Protein AF-V2TLH3-F1 (afdb_monomer_lite)

pLDDT: mean 81.31, std 13.63, range [48.06, 93.81]

Foldseek 3Di:
DADPPPRDDDDDPDLPPQDWDADPPPRFIKGWDWPCDDDPRDIDIDIDGDDPPDD

Sequence (55 aa):
MICPNCEHGVTIEDYEDIEPFQCSSCNEWLVLDVDEGTYFGATHTTLRIFDIDYD

Secondary structure (DSSP, 8-state):
-B-TTT--B---S-SS--S-EE-TTT--EEEEEEE---STT--EEEEEE------

Structure (mmCIF, N/CA/C/O backbone):
data_AF-V2TLH3-F1
#
_entry.id   AF-V2TLH3-F1
#
loop_
_atom_site.group_PDB
_atom_site.id
_atom_site.type_symbol
_atom_site.label_atom_id
_atom_site.label_alt_id
_atom_site.label_comp_id
_atom_site.label_asym_id
_atom_site.label_entity_id
_atom_site.label_seq_id
_atom_site.pdbx_PDB_ins_code
_atom_site.Cartn_x
_atom_site.Cartn_y
_atom_site.Cartn_z
_atom_site.occupancy
_atom_site.B_iso_or_equiv
_atom_site.auth_seq_id
_atom_site.auth_comp_id
_atom_site.auth_asym_id
_atom_site.auth_atom_id
_atom_site.pdbx_PDB_model_num
ATOM 1 N N . MET A 1 1 ? 3.979 6.549 0.317 1.00 85.69 1 MET A N 1
ATOM 2 C CA . MET A 1 1 ? 2.686 6.571 -0.409 1.00 85.69 1 MET A CA 1
ATOM 3 C C . MET A 1 1 ? 1.614 7.203 0.472 1.00 85.69 1 MET A C 1
ATOM 5 O O . MET A 1 1 ? 1.933 7.600 1.587 1.00 85.69 1 MET A O 1
ATOM 9 N N . ILE A 1 2 ? 0.382 7.357 -0.016 1.00 91.12 2 ILE A N 1
ATOM 10 C CA . ILE A 1 2 ? -0.736 7.937 0.746 1.00 91.12 2 ILE A CA 1
ATOM 11 C C . ILE A 1 2 ? -1.831 6.879 0.873 1.00 91.12 2 ILE A C 1
ATOM 13 O O . ILE A 1 2 ? -2.164 6.228 -0.114 1.00 91.12 2 ILE A O 1
ATOM 17 N N . CYS A 1 3 ? -2.370 6.696 2.079 1.00 91.50 3 CYS A N 1
ATOM 18 C CA . CYS A 1 3 ? -3.507 5.808 2.298 1.00 91.50 3 CYS A CA 1
ATOM 19 C C . CYS A 1 3 ? -4.751 6.365 1.579 1.00 91.50 3 CYS A C 1
ATOM 21 O O . CYS A 1 3 ? -5.136 7.501 1.862 1.00 91.50 3 CYS A O 1
ATOM 23 N N . PRO A 1 4 ? -5.422 5.588 0.709 1.00 92.12 4 PRO A N 1
ATOM 24 C CA . PRO A 1 4 ? -6.605 6.054 -0.018 1.00 92.12 4 PRO A CA 1
ATOM 25 C C . PRO A 1 4 ? -7.844 6.262 0.870 1.00 92.12 4 PRO A C 1
ATOM 27 O O . PRO A 1 4 ? -8.783 6.918 0.435 1.00 92.12 4 PRO A O 1
ATOM 30 N N . ASN A 1 5 ? -7.861 5.723 2.096 1.00 93.19 5 ASN A N 1
ATOM 31 C CA . ASN A 1 5 ? -8.993 5.859 3.019 1.00 93.19 5 ASN A CA 1
ATOM 32 C C . ASN A 1 5 ? -8.886 7.115 3.910 1.00 93.19 5 ASN A C 1
ATOM 34 O O . ASN A 1 5 ? -9.852 7.853 4.072 1.00 93.19 5 ASN A O 1
ATOM 38 N N 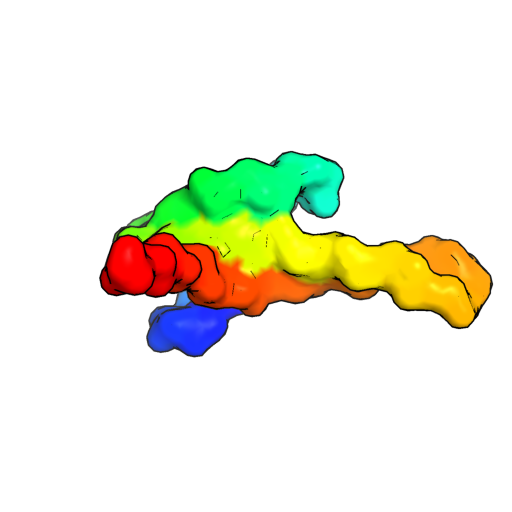. CYS A 1 6 ? -7.711 7.381 4.490 1.00 93.81 6 CYS A N 1
ATOM 39 C CA . CYS A 1 6 ? -7.534 8.455 5.480 1.00 93.81 6 CYS A CA 1
ATOM 40 C C . CYS A 1 6 ? -6.580 9.577 5.050 1.00 93.81 6 CYS A C 1
ATOM 42 O O . CYS A 1 6 ? -6.290 10.462 5.852 1.00 93.81 6 CYS A O 1
ATOM 44 N N . GLU A 1 7 ? -6.047 9.513 3.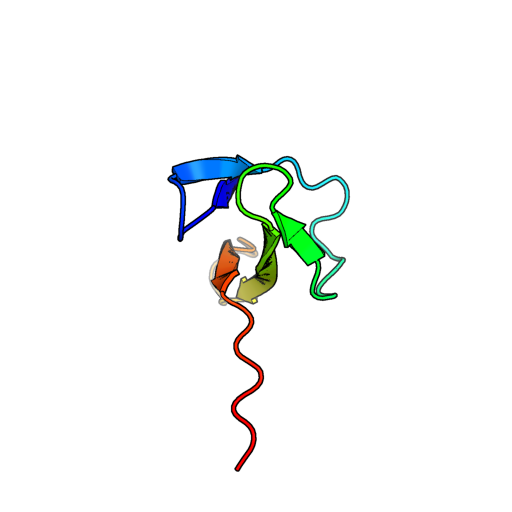826 1.00 93.19 7 GLU A N 1
ATOM 45 C CA . GLU A 1 7 ? -5.076 10.465 3.265 1.00 93.19 7 GLU A CA 1
ATOM 46 C C . GLU A 1 7 ? -3.772 10.606 4.080 1.00 93.19 7 GLU A C 1
ATOM 48 O O . GLU A 1 7 ? -2.956 11.496 3.832 1.00 93.19 7 GLU A O 1
ATOM 53 N N . HIS A 1 8 ? -3.528 9.708 5.042 1.00 92.88 8 HIS A N 1
ATOM 54 C CA . HIS A 1 8 ? -2.315 9.720 5.851 1.00 92.88 8 HIS A CA 1
ATOM 55 C C . HIS A 1 8 ? -1.116 9.163 5.075 1.00 92.88 8 HIS A C 1
ATOM 57 O O . HIS A 1 8 ? -1.247 8.259 4.242 1.00 92.88 8 HIS A O 1
ATOM 63 N N . GLY A 1 9 ? 0.076 9.685 5.374 1.00 91.94 9 GLY A N 1
ATOM 64 C CA . GLY A 1 9 ? 1.322 9.191 4.799 1.00 91.94 9 GLY A CA 1
ATOM 65 C C . GLY A 1 9 ? 1.623 7.766 5.262 1.00 91.94 9 GLY A C 1
ATOM 66 O O . GLY A 1 9 ? 1.651 7.488 6.457 1.00 91.94 9 GLY A O 1
ATOM 67 N N . VAL A 1 10 ? 1.872 6.870 4.311 1.00 89.50 10 VAL A N 1
ATOM 68 C CA . VAL A 1 10 ? 2.266 5.478 4.551 1.00 89.50 10 VAL A CA 1
ATOM 69 C C . VAL A 1 10 ? 3.700 5.287 4.071 1.00 89.50 10 VAL A C 1
ATOM 71 O O . VAL A 1 10 ? 4.012 5.535 2.899 1.00 89.50 10 VAL A O 1
ATOM 74 N N . THR A 1 11 ? 4.567 4.849 4.979 1.00 87.69 11 THR A N 1
ATOM 75 C CA . THR A 1 11 ? 5.943 4.453 4.668 1.00 87.69 11 THR A CA 1
ATOM 76 C C . THR A 1 11 ? 5.966 2.966 4.357 1.00 87.69 11 THR A C 1
ATOM 78 O O . THR A 1 11 ? 5.401 2.177 5.105 1.00 87.69 11 THR A O 1
ATOM 81 N N . ILE A 1 12 ? 6.610 2.611 3.251 1.00 84.19 12 ILE A N 1
ATOM 82 C CA . ILE A 1 12 ? 6.761 1.238 2.778 1.00 84.19 12 ILE A CA 1
ATOM 83 C C . ILE A 1 12 ? 8.257 1.009 2.635 1.00 84.19 12 ILE A C 1
ATOM 85 O O . ILE A 1 12 ? 8.933 1.801 1.972 1.00 84.19 12 ILE A O 1
ATOM 89 N N . GLU A 1 13 ? 8.765 0.002 3.340 1.00 81.31 13 GLU A N 1
ATOM 90 C CA . GLU A 1 13 ? 10.196 -0.315 3.366 1.00 81.31 13 GLU A CA 1
ATOM 91 C C . GLU A 1 13 ? 10.598 -1.195 2.180 1.00 81.31 13 GLU A C 1
ATOM 93 O O . GLU A 1 13 ? 11.682 -1.003 1.633 1.00 81.31 13 GLU A O 1
ATOM 98 N N . ASP A 1 14 ? 9.700 -2.081 1.743 1.00 80.81 14 ASP A N 1
ATOM 99 C CA . ASP A 1 14 ? 9.898 -2.973 0.606 1.00 80.81 14 ASP A CA 1
ATOM 100 C C . ASP A 1 14 ? 8.755 -2.811 -0.406 1.00 80.81 14 ASP A C 1
ATOM 102 O O . ASP A 1 14 ? 7.585 -2.997 -0.083 1.00 80.81 14 ASP A O 1
ATOM 106 N N . TYR A 1 15 ? 9.098 -2.404 -1.628 1.00 78.06 15 TYR A N 1
ATOM 107 C CA . TYR A 1 15 ? 8.135 -2.181 -2.711 1.00 78.06 15 TYR A CA 1
ATOM 108 C C . TYR A 1 15 ? 7.854 -3.469 -3.504 1.00 78.06 15 TYR A C 1
ATOM 110 O O . TYR A 1 15 ? 7.009 -3.444 -4.398 1.00 78.06 15 TYR A O 1
ATOM 118 N N . GLU A 1 16 ? 8.550 -4.567 -3.190 1.00 78.38 16 GLU A N 1
ATOM 119 C CA . GLU A 1 16 ? 8.292 -5.912 -3.718 1.00 78.38 16 GLU A CA 1
ATOM 120 C C . GLU A 1 16 ? 7.361 -6.724 -2.798 1.00 78.38 16 GLU A C 1
ATOM 122 O O . GLU A 1 16 ? 6.823 -7.753 -3.214 1.00 78.38 16 GLU A O 1
ATOM 127 N N . ASP A 1 17 ? 7.130 -6.255 -1.566 1.00 80.38 17 ASP A N 1
ATOM 128 C CA . ASP A 1 17 ? 6.241 -6.900 -0.603 1.00 80.38 17 ASP A CA 1
ATOM 129 C C . ASP A 1 17 ? 4.771 -6.582 -0.913 1.00 80.38 17 ASP A C 1
ATOM 131 O O . ASP A 1 17 ? 4.228 -5.544 -0.539 1.00 80.38 17 ASP A O 1
ATOM 135 N N . ILE A 1 18 ? 4.125 -7.484 -1.648 1.00 81.62 18 ILE A N 1
ATOM 136 C CA . ILE A 1 18 ? 2.714 -7.376 -2.042 1.00 81.62 18 ILE A CA 1
ATOM 137 C C . ILE A 1 18 ? 1.749 -7.957 -0.996 1.00 81.62 18 ILE A C 1
ATOM 139 O O . ILE A 1 18 ? 0.565 -8.140 -1.295 1.00 81.62 18 ILE A O 1
ATOM 143 N N . GLU A 1 19 ? 2.214 -8.285 0.213 1.00 87.81 19 GLU A N 1
ATOM 144 C CA . GLU A 1 19 ? 1.327 -8.769 1.268 1.00 87.81 19 GLU A CA 1
AT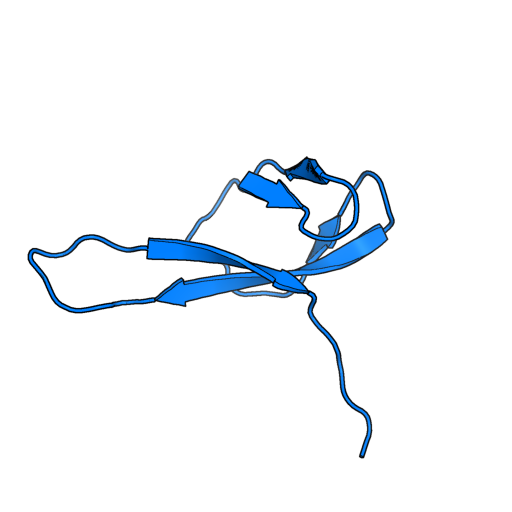OM 145 C C . GLU A 1 19 ? 0.414 -7.644 1.799 1.00 87.81 19 GLU A C 1
ATOM 147 O O . GLU A 1 19 ? 0.832 -6.488 1.940 1.00 87.81 19 GLU A O 1
ATOM 152 N N . PRO A 1 20 ? -0.861 -7.943 2.113 1.00 90.56 20 PRO A N 1
ATOM 153 C CA . PRO A 1 20 ? -1.741 -6.966 2.733 1.00 90.56 20 PRO A CA 1
ATOM 154 C C . PRO A 1 20 ? -1.243 -6.538 4.118 1.00 90.56 20 PRO A C 1
ATOM 156 O O . PRO A 1 20 ? -0.901 -7.368 4.960 1.00 90.56 20 PRO A O 1
ATOM 159 N N . PHE A 1 21 ? -1.296 -5.241 4.401 1.00 90.94 21 PHE A N 1
ATOM 160 C CA . PHE A 1 21 ? -0.886 -4.653 5.675 1.00 90.94 21 PHE A CA 1
ATOM 161 C C . PHE A 1 21 ? -1.897 -3.610 6.158 1.00 90.94 21 PHE A C 1
ATOM 163 O O . PHE A 1 21 ? -2.694 -3.082 5.386 1.00 90.94 21 PHE A O 1
ATOM 170 N N . GLN A 1 22 ? -1.874 -3.281 7.450 1.00 91.81 22 GLN A N 1
ATOM 171 C CA . GLN A 1 22 ? -2.789 -2.287 8.016 1.00 91.81 22 GLN A CA 1
ATOM 172 C C . GLN A 1 22 ? -2.182 -0.884 8.034 1.00 91.81 22 GLN A C 1
ATOM 174 O O . GLN A 1 22 ? -1.041 -0.683 8.454 1.00 91.81 22 GLN A O 1
ATOM 179 N N . CYS A 1 23 ? -2.975 0.120 7.663 1.00 91.56 23 CYS A N 1
ATOM 180 C CA . CYS A 1 23 ? -2.614 1.516 7.869 1.00 91.56 23 CYS A CA 1
ATOM 181 C C . CYS A 1 23 ? -2.492 1.824 9.370 1.00 91.56 23 CYS A C 1
ATOM 183 O O . CYS A 1 23 ? -3.436 1.623 10.131 1.00 91.56 23 CYS A O 1
ATOM 185 N N . SER A 1 24 ? -1.373 2.408 9.797 1.00 91.19 24 SER A N 1
ATOM 186 C CA . SER A 1 24 ? -1.145 2.784 11.200 1.00 91.19 24 SER A CA 1
ATOM 187 C C . SER A 1 24 ? -2.076 3.887 11.721 1.00 91.19 24 SER A C 1
ATOM 189 O O . SER A 1 24 ? -2.214 4.035 12.933 1.00 91.19 24 SER A O 1
ATOM 191 N N . SER A 1 25 ? -2.708 4.664 10.832 1.00 93.44 25 SER A N 1
ATOM 192 C CA . SER A 1 25 ? -3.573 5.787 11.214 1.00 93.44 25 SER A CA 1
ATOM 193 C C . SER A 1 25 ? -5.060 5.440 11.286 1.00 93.44 25 SER A C 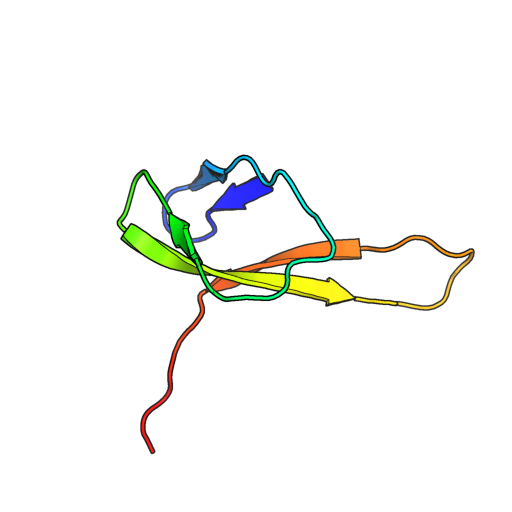1
ATOM 195 O O . SER A 1 25 ? -5.765 6.046 12.088 1.00 93.44 25 SER A O 1
ATOM 197 N N . CYS A 1 26 ? -5.561 4.548 10.428 1.00 93.56 26 CYS A N 1
ATOM 198 C CA . CYS A 1 26 ? -6.991 4.213 10.367 1.00 93.56 26 CYS A CA 1
ATOM 199 C C . CYS A 1 26 ? -7.285 2.714 10.463 1.00 93.56 26 CYS A C 1
ATOM 201 O O . CYS A 1 26 ? -8.450 2.334 10.406 1.00 93.56 26 CYS A O 1
ATOM 203 N N . ASN A 1 27 ? -6.254 1.874 10.599 1.00 92.94 27 ASN A N 1
ATOM 204 C CA . ASN A 1 27 ? -6.358 0.414 10.648 1.00 92.94 27 ASN A CA 1
ATOM 205 C C . ASN A 1 27 ? -6.990 -0.233 9.401 1.00 92.94 27 ASN A C 1
ATOM 207 O O . ASN A 1 27 ? -7.315 -1.417 9.437 1.00 92.94 27 ASN A O 1
ATOM 211 N N . GLU A 1 28 ? -7.117 0.517 8.303 1.00 93.12 28 GLU A N 1
ATOM 212 C CA . GLU A 1 28 ? -7.589 -0.002 7.019 1.00 93.12 28 GLU A CA 1
ATOM 213 C C . GLU A 1 28 ? -6.610 -1.024 6.452 1.00 93.12 28 GLU A C 1
ATOM 215 O O . GLU A 1 28 ? -5.396 -0.806 6.518 1.00 93.12 28 GLU A O 1
ATOM 220 N N . TRP A 1 29 ? -7.131 -2.101 5.866 1.00 92.94 29 TRP A N 1
ATOM 221 C CA . TRP A 1 29 ? -6.303 -3.073 5.166 1.00 92.94 29 TRP A CA 1
ATOM 222 C C . TRP A 1 29 ? -5.946 -2.542 3.783 1.00 92.94 29 TRP A C 1
ATOM 224 O O . TRP A 1 29 ? -6.803 -2.162 2.988 1.00 92.94 29 TRP A O 1
ATOM 234 N N . LEU A 1 30 ? -4.653 -2.494 3.503 1.00 91.81 30 LEU A N 1
ATOM 235 C CA . LEU A 1 30 ? -4.084 -1.995 2.265 1.00 91.81 30 LEU A CA 1
ATOM 236 C C . LEU A 1 30 ? -3.247 -3.090 1.623 1.00 91.81 30 LEU A C 1
ATOM 238 O O . LEU A 1 30 ? -2.678 -3.928 2.313 1.00 91.81 30 LEU A O 1
ATOM 242 N N . VAL A 1 31 ? -3.135 -3.046 0.305 1.00 91.06 31 VAL A N 1
ATOM 243 C CA . VAL A 1 31 ? -2.231 -3.900 -0.459 1.00 91.06 31 VAL A CA 1
ATOM 244 C C . VAL A 1 31 ? -1.465 -3.055 -1.467 1.00 91.06 31 VAL A C 1
ATOM 246 O O . VAL A 1 31 ? -1.995 -2.087 -2.030 1.00 91.06 31 VAL A O 1
ATOM 249 N N . LEU A 1 32 ? -0.199 -3.410 -1.659 1.00 89.56 32 LEU A N 1
ATOM 250 C CA . LEU A 1 32 ? 0.642 -2.857 -2.706 1.00 89.56 32 LEU A CA 1
ATOM 251 C C . LEU A 1 32 ? 0.244 -3.451 -4.048 1.00 89.56 32 LEU A C 1
ATOM 253 O O . LEU A 1 32 ? 0.258 -4.662 -4.248 1.00 89.56 32 LEU A O 1
ATOM 257 N N . ASP A 1 33 ? -0.108 -2.569 -4.971 1.00 85.88 33 ASP A N 1
ATOM 258 C CA . ASP A 1 33 ? -0.348 -2.917 -6.355 1.00 85.88 33 ASP A CA 1
ATOM 259 C C . ASP A 1 33 ? 0.821 -2.442 -7.200 1.00 85.88 33 ASP A C 1
ATOM 261 O O . ASP A 1 33 ? 1.049 -1.238 -7.357 1.00 85.88 33 ASP A O 1
ATOM 265 N N . VAL A 1 34 ? 1.579 -3.410 -7.696 1.00 80.88 34 VAL A N 1
ATOM 266 C CA . VAL A 1 34 ? 2.725 -3.185 -8.566 1.00 80.88 34 VAL A CA 1
ATOM 267 C C . VAL A 1 34 ? 2.264 -3.473 -9.988 1.00 80.88 34 VAL A C 1
ATOM 269 O O . VAL A 1 34 ? 2.107 -4.629 -10.376 1.00 80.88 34 VAL A O 1
ATOM 272 N N . ASP A 1 35 ? 2.026 -2.420 -10.766 1.00 74.69 35 ASP A N 1
ATOM 273 C CA . ASP A 1 35 ? 1.742 -2.557 -12.190 1.00 74.69 35 ASP A CA 1
ATOM 274 C C . ASP A 1 35 ? 3.074 -2.567 -12.948 1.00 74.69 35 ASP A C 1
ATOM 276 O O . ASP A 1 35 ? 3.741 -1.537 -13.117 1.00 74.69 35 ASP A O 1
ATOM 280 N N . GLU A 1 36 ? 3.482 -3.753 -13.398 1.00 64.88 36 GLU A N 1
ATOM 281 C CA . GLU A 1 36 ? 4.606 -3.946 -14.319 1.00 64.88 36 GLU A CA 1
ATOM 282 C C . GLU A 1 36 ? 4.184 -3.581 -15.759 1.00 64.88 36 GLU A C 1
ATOM 284 O O . GLU A 1 36 ? 4.257 -4.367 -16.706 1.00 64.88 36 GLU A O 1
ATOM 289 N N . GLY A 1 37 ? 3.703 -2.347 -15.921 1.00 57.06 37 GLY A N 1
ATOM 290 C CA . GLY A 1 37 ? 3.210 -1.787 -17.171 1.00 57.06 37 GLY A CA 1
ATOM 291 C C . GLY A 1 37 ? 4.343 -1.365 -18.110 1.00 57.06 37 GLY A C 1
ATOM 292 O O . GLY A 1 37 ? 5.075 -0.405 -17.877 1.00 57.06 37 GLY A O 1
ATOM 293 N N . THR A 1 38 ? 4.474 -2.080 -19.223 1.00 50.06 38 THR A N 1
ATOM 294 C CA . THR A 1 38 ? 5.549 -1.983 -20.219 1.00 50.06 38 THR A CA 1
ATOM 295 C C . THR A 1 38 ? 5.649 -0.627 -20.940 1.00 50.06 38 THR A C 1
ATOM 297 O O . THR A 1 38 ? 5.070 -0.435 -22.009 1.00 50.06 38 THR A O 1
ATOM 300 N N . TYR A 1 39 ? 6.475 0.293 -20.439 1.00 48.06 39 TYR A N 1
ATOM 301 C CA . TYR A 1 39 ? 7.173 1.292 -21.263 1.00 48.06 39 TYR A CA 1
ATOM 302 C C . TYR A 1 39 ? 8.469 1.713 -20.545 1.00 48.06 39 TYR A C 1
ATOM 304 O O . TYR A 1 39 ? 8.433 2.356 -19.502 1.00 48.06 39 TYR A O 1
ATOM 312 N N . PHE A 1 40 ? 9.629 1.306 -21.073 1.00 56.03 40 PHE A N 1
ATOM 313 C CA . PHE A 1 40 ? 10.969 1.620 -20.533 1.00 56.03 40 PHE A CA 1
ATOM 314 C C . PHE A 1 40 ? 11.281 1.174 -19.084 1.00 56.03 40 PHE A C 1
ATOM 316 O O . PHE A 1 40 ? 12.212 1.700 -18.481 1.00 56.03 40 PHE A O 1
ATOM 323 N N . GLY A 1 41 ? 10.576 0.177 -18.536 1.00 59.16 41 GLY A N 1
ATOM 324 C CA . GLY A 1 41 ? 10.913 -0.394 -17.220 1.00 59.16 41 GLY A CA 1
ATOM 325 C C . GLY A 1 41 ? 10.545 0.495 -16.028 1.00 59.16 41 GLY A C 1
ATOM 326 O O . GLY A 1 41 ? 11.151 0.375 -14.969 1.00 59.16 41 GLY A O 1
ATOM 327 N N . ALA A 1 42 ? 9.583 1.406 -16.198 1.00 59.41 42 ALA A N 1
ATOM 328 C CA . ALA A 1 42 ? 9.009 2.145 -15.084 1.00 59.41 42 ALA A CA 1
ATOM 329 C C . ALA A 1 42 ? 8.018 1.247 -14.328 1.00 59.41 42 ALA A C 1
ATOM 331 O O . ALA A 1 42 ? 6.937 0.959 -14.832 1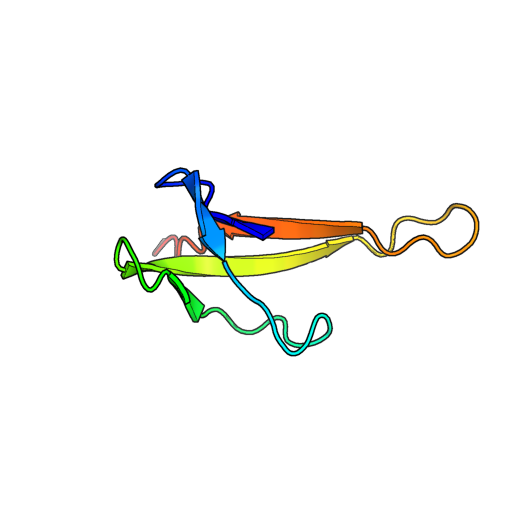.00 59.41 42 ALA A O 1
ATOM 332 N N . THR A 1 43 ? 8.388 0.822 -13.123 1.00 65.88 43 THR A N 1
ATOM 333 C CA . THR A 1 43 ? 7.475 0.156 -12.191 1.00 65.88 43 THR A CA 1
ATOM 334 C C . THR A 1 43 ? 6.556 1.207 -11.575 1.00 65.88 43 THR A C 1
ATOM 336 O O . THR A 1 43 ? 7.038 2.168 -10.967 1.00 65.88 43 THR A O 1
ATOM 339 N N . HIS A 1 44 ? 5.241 1.063 -11.749 1.00 75.38 44 HIS A N 1
ATOM 340 C CA . HIS A 1 44 ? 4.273 1.920 -11.074 1.00 75.38 44 HIS A CA 1
ATOM 341 C C . HIS A 1 44 ? 3.750 1.191 -9.844 1.00 75.38 44 HIS A C 1
ATOM 343 O O . HIS A 1 44 ? 3.157 0.1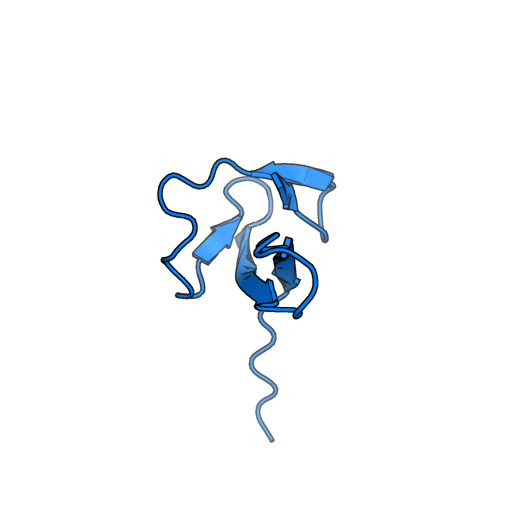23 -9.960 1.00 75.38 44 HIS A O 1
ATOM 349 N N . THR A 1 45 ? 3.949 1.777 -8.668 1.00 80.88 45 THR A N 1
ATOM 350 C CA . THR A 1 45 ? 3.466 1.196 -7.417 1.00 80.88 45 THR A CA 1
ATOM 351 C C . THR A 1 45 ? 2.407 2.095 -6.799 1.00 80.88 45 THR A C 1
ATOM 353 O O . THR A 1 45 ? 2.647 3.286 -6.586 1.00 80.88 45 THR A O 1
ATOM 356 N N . THR A 1 46 ? 1.241 1.530 -6.500 1.00 87.31 46 THR A N 1
ATOM 357 C CA . THR A 1 46 ? 0.128 2.238 -5.860 1.00 87.31 46 THR A CA 1
ATOM 358 C C . THR A 1 46 ? -0.431 1.451 -4.676 1.00 87.31 46 THR A C 1
ATOM 360 O O . THR A 1 46 ? -0.196 0.252 -4.546 1.00 87.31 46 THR A O 1
ATOM 363 N N . LEU A 1 47 ? -1.164 2.131 -3.791 1.00 89.88 47 LEU A N 1
ATOM 364 C CA . LEU A 1 47 ? -1.883 1.498 -2.684 1.00 89.88 47 LEU A CA 1
ATOM 365 C C . LEU A 1 47 ? -3.351 1.322 -3.038 1.00 89.88 47 LEU A C 1
ATOM 367 O O . LEU A 1 47 ? -4.018 2.278 -3.437 1.00 89.88 47 LEU A O 1
ATOM 371 N N . ARG A 1 48 ? -3.867 0.113 -2.821 1.00 90.25 48 ARG A N 1
ATOM 372 C CA . ARG A 1 48 ? -5.293 -0.206 -2.932 1.00 90.25 48 ARG A CA 1
ATOM 373 C C . ARG A 1 48 ? -5.831 -0.679 -1.587 1.00 90.25 48 ARG A C 1
ATOM 375 O O . ARG A 1 48 ? -5.080 -1.209 -0.773 1.00 90.25 48 ARG A O 1
ATOM 382 N N . ILE A 1 49 ? -7.121 -0.454 -1.346 1.00 91.44 49 ILE A N 1
ATOM 383 C CA . ILE A 1 49 ? -7.815 -1.029 -0.187 1.00 91.44 49 ILE A CA 1
ATOM 384 C C . ILE A 1 49 ? -7.963 -2.526 -0.450 1.00 91.44 49 ILE A C 1
ATOM 386 O O . ILE A 1 49 ? -8.413 -2.922 -1.526 1.00 91.44 49 ILE A O 1
ATOM 390 N N . PHE A 1 50 ? -7.530 -3.339 0.505 1.00 90.19 50 PHE A N 1
ATOM 391 C CA . PHE A 1 50 ? -7.674 -4.782 0.449 1.00 90.19 50 PHE A CA 1
ATOM 392 C C . PHE A 1 50 ? -9.035 -5.150 1.035 1.00 90.19 50 PHE A C 1
ATOM 394 O O . PHE A 1 50 ? -9.186 -5.250 2.252 1.00 90.19 50 PHE A O 1
ATOM 401 N N . ASP A 1 51 ? -10.024 -5.312 0.159 1.00 82.00 51 ASP A N 1
ATOM 402 C CA . ASP A 1 51 ? -11.333 -5.833 0.534 1.00 82.00 51 ASP A CA 1
ATOM 403 C C . ASP A 1 51 ? -11.368 -7.335 0.236 1.00 82.00 51 ASP A C 1
ATOM 405 O O . ASP A 1 51 ? -11.181 -7.774 -0.901 1.00 82.00 51 ASP A O 1
ATOM 409 N N . ILE A 1 52 ? -11.544 -8.136 1.282 1.00 67.31 52 ILE A N 1
ATOM 410 C CA . ILE A 1 52 ? -11.839 -9.562 1.153 1.00 67.31 52 ILE A CA 1
ATOM 411 C C . ILE A 1 52 ? -13.346 -9.660 0.955 1.00 67.31 52 ILE A C 1
ATOM 413 O O . ILE A 1 52 ? -14.083 -9.885 1.915 1.00 67.31 52 ILE A O 1
ATOM 417 N N . ASP A 1 53 ? -13.791 -9.468 -0.289 1.00 60.81 53 ASP A N 1
ATOM 418 C CA . ASP A 1 53 ? -15.143 -9.830 -0.709 1.00 60.81 53 ASP A CA 1
ATOM 419 C C . ASP A 1 53 ? -15.363 -11.315 -0.357 1.00 60.81 53 ASP A C 1
ATOM 421 O O . ASP A 1 53 ? -14.838 -12.223 -1.007 1.00 60.81 53 ASP A O 1
ATOM 425 N N . TYR A 1 54 ? -16.086 -11.568 0.734 1.00 55.75 54 TYR A N 1
ATOM 426 C CA . TYR A 1 54 ? -16.632 -12.884 1.050 1.00 55.75 54 TYR A CA 1
ATOM 427 C C . TYR A 1 54 ? -17.892 -13.071 0.195 1.00 55.75 54 TYR A C 1
ATOM 429 O O . TYR A 1 54 ? -18.950 -12.552 0.557 1.00 55.75 54 TYR A O 1
ATOM 437 N N . ASP A 1 55 ? -17.764 -13.792 -0.923 1.00 49.31 55 ASP A N 1
ATOM 438 C CA . ASP A 1 55 ? -18.899 -14.382 -1.661 1.00 49.31 55 ASP A CA 1
ATOM 439 C C . ASP A 1 55 ? -19.351 -15.701 -1.003 1.00 49.31 55 ASP A C 1
ATOM 441 O O . ASP A 1 55 ? -18.473 -16.532 -0.655 1.00 49.31 55 ASP A O 1
#

Radius of gyration: 12.2 Å; chains: 1; bounding box: 30×25×32 Å

Organism: NCBI:txid1392540